Protein AF-A0A9P8P8A3-F1 (afdb_monomer_lite)

Organism: NCBI:txid1378263

Radius of gyration: 28.78 Å; chains: 1; bounding box: 40×62×72 Å

Foldseek 3Di:
DVLVVQVVVCVVPVDWDWDWDADPVRDIDIDTDPVCVCLVPPPVNVVVVVVVVPPDDPPDPPPPDDDDDDDDDDDDDDDDDDDDDDDDDDPPVVVVVVVVVVVVVVVVD

Structure (mmCIF, N/CA/C/O backbone):
data_AF-A0A9P8P8A3-F1
#
_entry.id   AF-A0A9P8P8A3-F1
#
loop_
_atom_site.group_PDB
_atom_site.id
_atom_site.type_symbol
_atom_site.label_atom_id
_atom_site.label_alt_id
_atom_site.label_comp_id
_atom_site.label_asym_id
_atom_site.label_entity_id
_atom_site.label_seq_id
_atom_site.pdbx_PDB_ins_code
_atom_site.Cartn_x
_atom_site.Cartn_y
_atom_site.Cartn_z
_atom_site.occupancy
_atom_site.B_iso_or_equiv
_atom_site.auth_seq_id
_atom_site.auth_comp_id
_atom_site.auth_asym_id
_atom_site.auth_atom_id
_atom_site.pdbx_PDB_model_num
ATOM 1 N N . GLY A 1 1 ? -3.156 14.692 2.630 1.00 96.88 1 GLY A N 1
ATOM 2 C CA . GLY A 1 1 ? -2.337 13.864 1.721 1.00 96.88 1 GLY A CA 1
ATOM 3 C C . GLY A 1 1 ? -3.073 12.587 1.362 1.00 96.88 1 GLY A C 1
ATOM 4 O O . GLY A 1 1 ? -3.992 12.219 2.088 1.00 96.88 1 GLY A O 1
ATOM 5 N N . ILE A 1 2 ? -2.685 11.933 0.264 1.00 98.06 2 ILE A N 1
ATOM 6 C CA . ILE A 1 2 ? -3.368 10.738 -0.265 1.00 98.06 2 ILE A CA 1
ATOM 7 C C . ILE A 1 2 ? -3.393 9.574 0.737 1.00 98.06 2 ILE A C 1
ATOM 9 O O . ILE A 1 2 ? -4.451 9.000 0.970 1.00 98.06 2 ILE A O 1
ATOM 13 N N . MET A 1 3 ? -2.287 9.341 1.451 1.00 97.62 3 MET A N 1
ATOM 14 C CA . MET A 1 3 ? -2.208 8.327 2.511 1.00 97.62 3 MET A CA 1
ATOM 15 C C . MET A 1 3 ? -3.247 8.554 3.622 1.00 97.62 3 MET A C 1
ATOM 17 O O . MET A 1 3 ? -3.943 7.629 4.030 1.00 97.62 3 MET A O 1
ATOM 21 N N . LYS A 1 4 ? -3.423 9.808 4.070 1.00 98.19 4 LYS A N 1
ATOM 22 C CA . LYS A 1 4 ? -4.428 10.166 5.089 1.00 98.19 4 LYS A CA 1
ATOM 23 C C . LYS A 1 4 ? -5.852 9.908 4.592 1.00 98.19 4 LYS A C 1
ATOM 25 O O . LYS A 1 4 ? -6.666 9.410 5.357 1.00 98.19 4 LYS A O 1
ATOM 30 N N . LYS 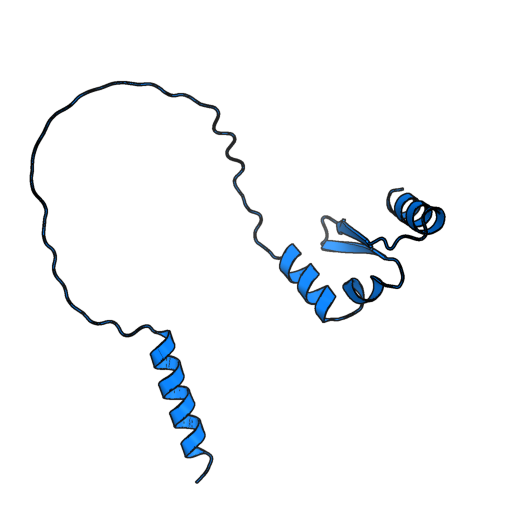A 1 5 ? -6.136 10.194 3.316 1.00 98.56 5 LYS A N 1
ATOM 31 C CA . LYS A 1 5 ? -7.450 9.915 2.717 1.00 98.56 5 LYS A CA 1
ATOM 32 C C . LYS A 1 5 ? -7.737 8.413 2.644 1.00 98.56 5 LYS A C 1
ATOM 34 O O . LYS A 1 5 ? -8.855 8.010 2.936 1.00 98.56 5 LYS A O 1
ATOM 39 N N . ALA A 1 6 ? -6.744 7.591 2.294 1.00 98.44 6 ALA A N 1
ATOM 40 C CA . ALA A 1 6 ? -6.898 6.135 2.265 1.00 98.44 6 ALA A CA 1
ATOM 41 C C . ALA A 1 6 ? -7.200 5.561 3.663 1.00 98.44 6 ALA A C 1
ATOM 43 O O . ALA A 1 6 ? -8.084 4.715 3.800 1.00 98.44 6 ALA A O 1
ATOM 44 N N . PHE A 1 7 ? -6.534 6.084 4.700 1.00 98.56 7 PHE A N 1
ATOM 45 C CA . PHE A 1 7 ? -6.831 5.756 6.097 1.00 98.56 7 PHE A CA 1
ATOM 46 C C . PHE A 1 7 ? -8.238 6.196 6.523 1.00 98.56 7 PHE A C 1
ATOM 48 O O . PHE A 1 7 ? -8.995 5.401 7.072 1.00 98.56 7 PHE A O 1
ATOM 55 N N . GLU A 1 8 ? -8.618 7.444 6.250 1.00 98.62 8 GLU A N 1
ATOM 56 C CA . GLU A 1 8 ? -9.957 7.947 6.581 1.00 98.62 8 GLU A CA 1
ATOM 57 C C . GLU A 1 8 ? -11.054 7.134 5.882 1.00 98.62 8 GLU A C 1
ATOM 59 O O . GLU A 1 8 ? -12.050 6.785 6.512 1.00 98.62 8 GLU A O 1
ATOM 64 N N . LEU A 1 9 ? -10.854 6.770 4.611 1.00 98.50 9 LEU A N 1
ATOM 65 C CA . LEU A 1 9 ? -11.787 5.946 3.845 1.00 98.50 9 LEU A CA 1
ATOM 66 C C . LEU A 1 9 ? -11.939 4.542 4.441 1.00 98.50 9 LEU A C 1
ATOM 68 O O . LEU A 1 9 ? -13.068 4.061 4.576 1.00 98.50 9 LEU A O 1
ATOM 72 N N . SER A 1 10 ? -10.831 3.881 4.796 1.00 98.56 10 SER A N 1
ATOM 73 C CA . SER A 1 10 ? -10.886 2.530 5.364 1.00 98.56 10 SER A CA 1
ATOM 74 C C . SER A 1 10 ? -11.603 2.518 6.715 1.00 98.56 10 SER A C 1
ATOM 76 O O . SER A 1 10 ? -12.436 1.643 6.952 1.00 98.56 10 SER A O 1
ATOM 78 N N . VAL A 1 11 ? -11.362 3.527 7.559 1.00 98.44 11 VAL A N 1
ATOM 79 C CA . VAL A 1 11 ? -12.037 3.686 8.855 1.00 98.44 11 VAL A CA 1
ATOM 80 C C . VAL A 1 11 ? -13.520 4.003 8.674 1.00 98.44 11 VAL A C 1
ATOM 82 O O . VAL A 1 11 ? -14.359 3.351 9.293 1.00 98.44 11 VAL A O 1
ATOM 85 N N . LEU A 1 12 ? -13.861 4.967 7.814 1.00 98.56 12 LEU A N 1
ATOM 86 C CA . LEU A 1 12 ? -15.241 5.430 7.640 1.00 98.56 12 LEU A CA 1
ATOM 87 C C . LEU A 1 12 ? -16.156 4.344 7.060 1.00 98.56 12 LEU A C 1
ATOM 89 O O . LEU A 1 12 ? -17.338 4.284 7.388 1.00 98.56 12 LEU A O 1
ATOM 93 N N . THR A 1 13 ? -15.616 3.494 6.188 1.00 98.25 13 THR A N 1
ATOM 94 C CA . THR A 1 13 ? -16.404 2.494 5.451 1.00 98.25 13 THR A CA 1
ATOM 95 C C . THR A 1 13 ? -16.227 1.066 5.965 1.00 98.25 13 THR A C 1
ATOM 97 O O . THR A 1 13 ? -16.976 0.172 5.560 1.00 98.25 13 THR A O 1
ATOM 100 N N . GLY A 1 14 ? -15.220 0.819 6.810 1.00 98.06 14 GLY A N 1
ATOM 101 C CA . GLY A 1 14 ? -14.835 -0.522 7.257 1.00 98.06 14 GLY A CA 1
ATOM 102 C C . GLY A 1 14 ? -14.354 -1.439 6.125 1.00 98.06 14 GLY A C 1
ATOM 103 O O . GLY A 1 14 ? -14.332 -2.663 6.283 1.00 98.06 14 GLY A O 1
ATOM 104 N N . LYS A 1 15 ? -14.022 -0.884 4.952 1.00 98.44 15 LYS A N 1
ATOM 105 C CA . LYS A 1 15 ? -13.551 -1.650 3.792 1.00 98.44 15 LYS A CA 1
ATOM 106 C C . LYS A 1 15 ? -12.043 -1.871 3.860 1.00 98.44 15 LYS A C 1
ATOM 108 O O . LYS A 1 15 ? -11.310 -1.136 4.516 1.00 98.44 15 LYS A O 1
ATOM 113 N N . GLN A 1 16 ? -11.587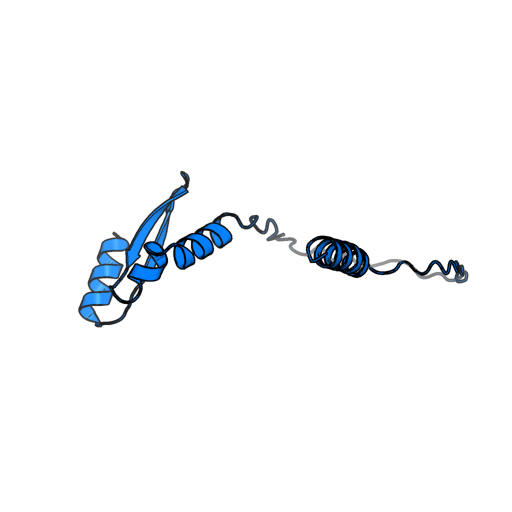 -2.910 3.166 1.00 98.25 16 GLN A N 1
ATOM 114 C CA . GLN A 1 16 ? -10.161 -3.157 2.985 1.00 98.25 16 GLN A CA 1
ATOM 115 C C . GLN A 1 16 ? -9.630 -2.261 1.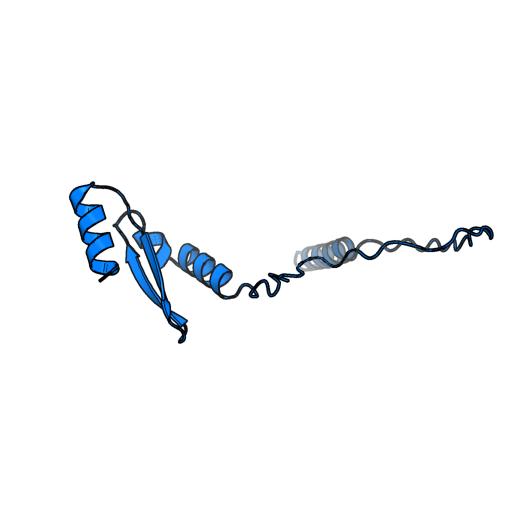872 1.00 98.25 16 GLN A C 1
ATOM 117 O O . GLN A 1 16 ? -10.272 -2.123 0.833 1.00 98.25 16 GLN A O 1
ATOM 122 N N . VAL A 1 17 ? -8.474 -1.653 2.105 1.00 98.44 17 VAL A N 1
ATOM 123 C CA . VAL A 1 17 ? -7.859 -0.687 1.195 1.00 98.44 17 VAL A CA 1
ATOM 124 C C . VAL A 1 17 ? -6.365 -0.977 1.139 1.00 98.44 17 VAL A C 1
ATOM 126 O O . VAL A 1 17 ? -5.730 -1.188 2.173 1.00 98.44 17 VAL A O 1
ATOM 129 N N . LEU A 1 18 ? -5.822 -0.983 -0.075 1.00 9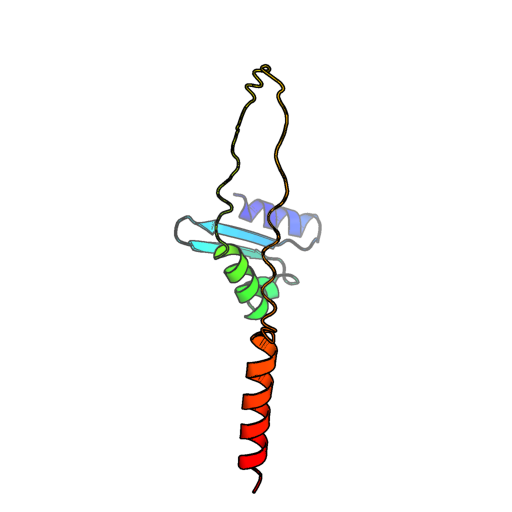8.44 18 LEU A N 1
ATOM 130 C CA . LEU A 1 18 ? -4.394 -1.024 -0.357 1.00 98.44 18 LEU A CA 1
ATOM 131 C C . LEU A 1 18 ? -4.070 0.162 -1.267 1.00 98.44 18 LEU A C 1
ATOM 133 O O . LEU A 1 18 ? -4.751 0.381 -2.266 1.00 98.44 18 LEU A O 1
ATOM 137 N N . LEU A 1 19 ? -3.051 0.928 -0.904 1.00 98.56 19 LEU A N 1
ATOM 138 C CA . LEU A 1 19 ? -2.497 2.019 -1.692 1.00 98.56 19 LEU A CA 1
ATOM 139 C C . LEU A 1 19 ? -0.987 1.818 -1.754 1.00 98.56 19 LEU A C 1
ATOM 141 O O . LEU A 1 19 ? -0.338 1.752 -0.713 1.00 98.56 19 LEU A O 1
ATOM 145 N N . LEU A 1 20 ? -0.448 1.745 -2.966 1.00 98.12 20 LEU A N 1
ATOM 146 C CA . LEU A 1 20 ? 0.974 1.588 -3.241 1.00 98.12 20 LEU A CA 1
ATOM 147 C C . LEU A 1 20 ? 1.412 2.725 -4.163 1.00 98.12 20 LEU A C 1
ATOM 149 O O . LEU A 1 20 ? 0.752 2.997 -5.162 1.00 98.12 20 LEU A O 1
ATOM 153 N N . ILE A 1 21 ? 2.490 3.413 -3.797 1.00 97.25 21 ILE A N 1
ATOM 154 C CA . ILE A 1 21 ? 3.066 4.524 -4.559 1.00 97.25 21 ILE A CA 1
ATOM 155 C C . ILE A 1 21 ? 4.566 4.274 -4.669 1.00 97.25 21 ILE A C 1
ATOM 157 O O . ILE A 1 21 ? 5.217 4.063 -3.647 1.00 97.25 21 ILE A O 1
ATOM 161 N N . VAL A 1 22 ? 5.114 4.322 -5.880 1.00 95.94 22 VAL A N 1
ATOM 162 C CA . VAL A 1 22 ? 6.555 4.180 -6.128 1.00 95.94 22 VAL A CA 1
ATOM 163 C C . VAL A 1 22 ? 7.133 5.551 -6.459 1.00 95.94 22 VAL A C 1
ATOM 165 O O . VAL A 1 22 ? 6.548 6.289 -7.249 1.00 95.94 22 VAL A O 1
ATOM 168 N N . SER A 1 23 ? 8.231 5.937 -5.810 1.00 95.38 23 SER A N 1
ATOM 169 C CA . SER A 1 23 ? 8.951 7.166 -6.157 1.00 95.38 23 SER A CA 1
ATOM 170 C C . SER A 1 23 ? 9.808 6.981 -7.406 1.00 95.38 23 SER A C 1
ATOM 172 O O . SER A 1 23 ? 10.158 5.864 -7.770 1.00 95.38 23 SER A O 1
ATOM 174 N N . GLU A 1 24 ? 10.267 8.093 -7.977 1.00 94.56 24 GLU A N 1
ATOM 175 C CA . GLU A 1 24 ? 11.286 8.111 -9.041 1.00 94.56 24 GLU A CA 1
ATOM 176 C C . GLU A 1 24 ? 12.564 7.345 -8.651 1.00 94.56 24 GLU A C 1
ATOM 178 O O . GLU A 1 24 ? 13.249 6.777 -9.491 1.00 94.56 24 GLU A O 1
ATOM 183 N N . THR A 1 25 ? 12.882 7.290 -7.354 1.00 94.75 25 THR A N 1
ATOM 184 C CA . THR A 1 25 ? 14.028 6.543 -6.813 1.00 94.75 25 THR A CA 1
ATOM 185 C C . THR A 1 25 ? 13.739 5.060 -6.546 1.00 94.75 25 THR A C 1
ATOM 187 O O . THR A 1 25 ? 14.600 4.364 -6.010 1.00 94.75 25 THR A O 1
ATOM 190 N N . GLY A 1 26 ? 12.533 4.576 -6.853 1.00 89.62 26 GLY A N 1
ATOM 191 C CA . GLY A 1 26 ? 12.113 3.192 -6.621 1.00 89.62 26 GLY A CA 1
ATOM 192 C C . GLY A 1 26 ? 11.690 2.876 -5.181 1.00 89.62 26 GLY A C 1
ATOM 193 O O . GLY A 1 26 ? 11.510 1.708 -4.836 1.00 89.62 26 GLY A O 1
ATOM 194 N N . LEU A 1 27 ? 11.519 3.879 -4.310 1.00 93.12 27 LEU A N 1
ATOM 195 C CA . LEU A 1 27 ? 10.998 3.655 -2.959 1.00 93.12 27 LEU A CA 1
ATOM 196 C C . LEU A 1 27 ? 9.494 3.404 -3.016 1.00 93.12 27 LEU A C 1
ATOM 198 O O . LEU A 1 27 ? 8.731 4.223 -3.525 1.00 93.12 27 LEU A O 1
ATOM 202 N N . VAL A 1 28 ? 9.068 2.293 -2.424 1.00 94.62 28 VAL A N 1
ATOM 203 C CA . VAL A 1 28 ? 7.659 1.914 -2.344 1.00 94.62 28 VAL A CA 1
ATOM 204 C C . VAL A 1 28 ? 7.063 2.415 -1.031 1.00 94.62 28 VAL A C 1
ATOM 206 O O . VAL A 1 28 ? 7.389 1.925 0.051 1.00 94.62 28 VAL A O 1
ATOM 209 N N . TYR A 1 29 ? 6.149 3.374 -1.122 1.00 96.69 29 TYR A N 1
ATOM 210 C CA . TYR A 1 29 ? 5.320 3.831 -0.014 1.00 96.69 29 TYR A CA 1
ATOM 211 C C . TYR A 1 29 ? 3.988 3.098 -0.039 1.00 96.69 29 TYR A C 1
ATOM 213 O O . TYR A 1 29 ? 3.292 3.087 -1.053 1.00 96.69 29 TYR A O 1
ATOM 221 N N . THR A 1 30 ? 3.606 2.524 1.098 1.00 97.50 30 THR A N 1
ATOM 222 C CA . THR A 1 30 ? 2.384 1.730 1.197 1.00 97.50 30 THR A CA 1
ATOM 223 C C . THR A 1 30 ? 1.483 2.186 2.335 1.00 97.50 30 THR A C 1
ATOM 225 O O . THR A 1 30 ? 1.943 2.594 3.404 1.00 97.50 30 THR A O 1
ATOM 228 N N . PHE A 1 31 ? 0.184 2.078 2.095 1.00 98.31 31 PHE A N 1
ATOM 229 C CA . PHE A 1 31 ? -0.845 2.013 3.116 1.00 98.31 31 PHE A CA 1
ATOM 230 C C . PHE A 1 31 ? -1.677 0.755 2.859 1.00 98.31 31 PHE A C 1
ATOM 232 O O . PHE A 1 31 ? -2.210 0.574 1.765 1.00 98.31 31 PHE A O 1
ATOM 239 N N . SER A 1 32 ? -1.827 -0.100 3.867 1.00 98.12 32 SER A N 1
ATOM 240 C CA . SER A 1 32 ? -2.596 -1.340 3.758 1.00 98.12 32 SER A CA 1
ATOM 241 C C . SER A 1 32 ? -3.437 -1.576 5.003 1.00 98.12 32 SER A C 1
ATOM 243 O O . SER A 1 32 ? -2.957 -1.426 6.126 1.00 98.12 32 SER A O 1
ATOM 245 N N . THR A 1 33 ? -4.679 -2.007 4.822 1.00 98.56 33 THR A N 1
ATOM 246 C CA . THR A 1 33 ? -5.478 -2.580 5.911 1.00 98.56 33 THR A CA 1
ATOM 247 C C . THR A 1 33 ? -5.019 -4.010 6.249 1.00 98.56 33 THR A C 1
ATOM 249 O O . THR A 1 33 ? -4.418 -4.666 5.395 1.00 98.56 33 THR A O 1
ATOM 252 N N . PRO A 1 34 ? -5.339 -4.555 7.444 1.00 98.12 34 PRO A N 1
ATOM 253 C CA . PRO A 1 34 ? -4.772 -5.826 7.917 1.00 98.12 34 PRO A CA 1
ATOM 254 C C . PRO A 1 34 ? -4.950 -7.025 6.977 1.00 98.12 34 PRO A C 1
ATOM 256 O O . PRO A 1 34 ? -4.066 -7.870 6.891 1.00 98.12 34 PRO A O 1
ATOM 259 N N . LYS A 1 35 ? -6.063 -7.119 6.227 1.00 97.69 35 LYS A N 1
ATOM 260 C CA . LYS A 1 35 ? -6.247 -8.242 5.287 1.00 97.69 35 LYS A CA 1
ATOM 261 C C . LYS A 1 35 ? -5.341 -8.162 4.055 1.00 97.69 35 LYS A C 1
ATOM 263 O O . LYS A 1 35 ? -5.131 -9.183 3.413 1.00 97.69 35 LYS A O 1
ATOM 268 N N . PHE A 1 36 ? -4.838 -6.977 3.717 1.00 98.19 36 PHE A N 1
ATOM 269 C CA . PHE A 1 36 ? -3.957 -6.754 2.568 1.00 98.19 36 PHE A CA 1
ATOM 270 C C . PHE A 1 36 ? -2.493 -6.539 2.958 1.00 98.19 36 PHE A C 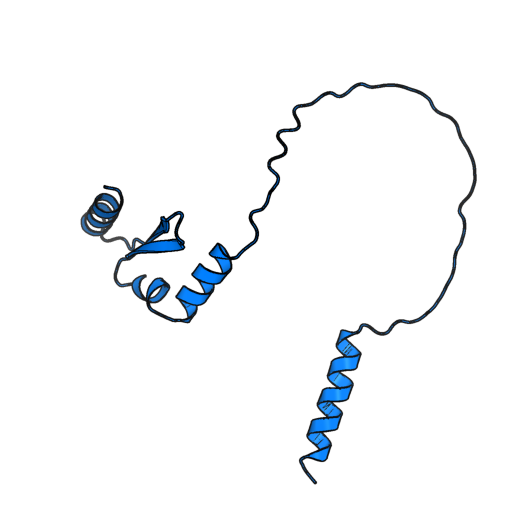1
ATOM 272 O O . PHE A 1 36 ? -1.634 -6.556 2.085 1.00 98.19 36 PHE A O 1
ATOM 279 N N . GLU A 1 37 ? -2.177 -6.411 4.247 1.00 97.62 37 GLU A N 1
ATOM 280 C CA . GLU A 1 37 ? -0.798 -6.343 4.741 1.00 97.62 37 GLU A CA 1
ATOM 281 C C . GLU A 1 37 ? 0.104 -7.492 4.229 1.00 97.62 37 GLU A C 1
ATOM 283 O O . GLU A 1 37 ? 1.249 -7.214 3.856 1.00 97.62 37 GLU A O 1
ATOM 288 N N . PRO A 1 38 ? -0.371 -8.753 4.086 1.00 98.19 38 PRO A N 1
ATOM 289 C CA . PRO A 1 38 ? 0.431 -9.830 3.498 1.00 98.19 38 PRO A CA 1
ATOM 290 C C . PRO A 1 38 ? 0.964 -9.536 2.091 1.00 98.19 38 PRO A C 1
ATOM 292 O O . PRO A 1 38 ? 2.058 -9.982 1.761 1.00 98.19 38 PRO A O 1
ATOM 295 N N . ILE A 1 39 ? 0.252 -8.739 1.288 1.00 97.81 39 ILE A N 1
ATOM 296 C CA . ILE A 1 39 ? 0.641 -8.410 -0.094 1.00 97.81 39 ILE A CA 1
ATOM 297 C C . ILE A 1 39 ? 1.962 -7.627 -0.128 1.00 97.81 39 ILE A C 1
ATOM 299 O O . ILE A 1 39 ? 2.752 -7.776 -1.053 1.00 97.81 39 ILE A O 1
ATOM 303 N N . VAL A 1 40 ? 2.237 -6.816 0.893 1.00 96.06 40 VAL A N 1
ATOM 304 C CA . VAL A 1 40 ? 3.445 -5.972 0.950 1.00 96.06 40 VAL A CA 1
ATOM 305 C C . VAL A 1 40 ? 4.495 -6.491 1.937 1.00 96.06 40 VAL A C 1
ATOM 307 O O . VAL A 1 40 ? 5.662 -6.091 1.891 1.00 96.06 40 VAL A O 1
ATOM 310 N N . THR A 1 41 ? 4.111 -7.398 2.836 1.00 96.56 41 THR A N 1
ATOM 311 C CA . THR A 1 41 ? 5.003 -7.958 3.864 1.00 96.56 41 THR A CA 1
ATOM 312 C C . THR A 1 41 ? 5.552 -9.335 3.506 1.00 96.56 41 THR A C 1
ATOM 314 O O . THR A 1 41 ? 6.709 -9.609 3.829 1.00 96.56 41 THR A O 1
ATOM 317 N N . GLN A 1 42 ? 4.776 -10.186 2.828 1.00 97.94 42 GLN A N 1
ATOM 318 C CA . GLN A 1 42 ? 5.201 -11.537 2.460 1.00 97.94 42 GLN A CA 1
ATOM 319 C C . GLN A 1 42 ? 5.964 -11.558 1.136 1.00 97.94 42 GLN A C 1
ATOM 321 O O . GLN A 1 42 ? 5.763 -10.719 0.257 1.00 97.94 42 GLN A O 1
ATOM 326 N N . GLN A 1 43 ? 6.839 -12.556 0.989 1.00 97.88 43 GLN A N 1
ATOM 327 C CA . GLN A 1 43 ? 7.709 -12.684 -0.178 1.00 97.88 43 GLN A CA 1
ATOM 328 C C . GLN A 1 43 ? 6.922 -12.838 -1.483 1.00 97.88 43 GLN A C 1
ATOM 330 O O . GLN A 1 43 ? 7.283 -12.225 -2.478 1.00 97.88 43 GLN A O 1
ATOM 335 N N . GLU A 1 44 ? 5.840 -13.619 -1.473 1.00 97.94 44 GLU A N 1
ATOM 336 C CA . GLU A 1 44 ? 4.998 -13.845 -2.651 1.00 97.94 44 GLU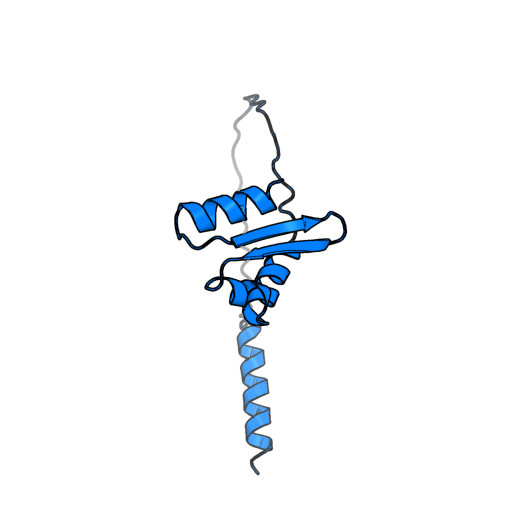 A CA 1
ATOM 337 C C . GLU A 1 44 ? 4.443 -12.527 -3.211 1.00 97.94 44 GLU A C 1
ATOM 339 O O . GLU A 1 44 ? 4.620 -12.227 -4.391 1.00 97.94 44 GLU A O 1
ATOM 344 N N . GLY A 1 45 ? 3.860 -11.690 -2.349 1.00 96.94 45 GLY A N 1
ATOM 345 C CA . GLY A 1 45 ? 3.321 -10.394 -2.755 1.00 96.94 45 GLY A CA 1
ATOM 346 C C . GLY A 1 45 ? 4.402 -9.397 -3.183 1.00 96.94 45 GLY A C 1
ATOM 347 O O . GLY A 1 45 ? 4.237 -8.697 -4.181 1.00 96.94 45 GLY A O 1
ATOM 348 N N . ARG A 1 46 ? 5.560 -9.386 -2.508 1.00 95.69 46 ARG A N 1
ATOM 349 C CA . ARG A 1 46 ? 6.709 -8.557 -2.916 1.00 95.69 46 ARG A CA 1
ATOM 350 C C . ARG A 1 46 ? 7.256 -8.951 -4.281 1.00 95.69 46 ARG A C 1
ATOM 352 O O . ARG A 1 46 ? 7.568 -8.068 -5.073 1.00 95.69 46 ARG A O 1
ATOM 359 N N . ASN A 1 47 ? 7.341 -10.249 -4.561 1.00 97.00 47 ASN A N 1
ATOM 360 C CA . ASN A 1 47 ? 7.781 -10.750 -5.860 1.00 97.00 47 ASN A CA 1
ATOM 361 C C . ASN A 1 47 ? 6.823 -10.310 -6.969 1.00 97.00 47 ASN A C 1
ATOM 363 O O . ASN A 1 47 ? 7.286 -9.889 -8.024 1.00 97.00 47 ASN A O 1
ATOM 367 N N . LEU A 1 48 ? 5.510 -10.366 -6.718 1.00 96.81 48 LEU A N 1
ATOM 368 C CA . LEU A 1 48 ? 4.504 -9.881 -7.662 1.00 96.81 48 LEU A CA 1
ATOM 369 C C . LEU A 1 48 ? 4.676 -8.383 -7.942 1.00 96.81 48 LEU A C 1
ATOM 371 O O . LEU A 1 48 ? 4.786 -7.991 -9.098 1.00 96.81 48 LEU A O 1
ATOM 375 N N . ILE A 1 49 ? 4.754 -7.561 -6.890 1.00 95.75 49 ILE A N 1
ATOM 376 C CA . ILE A 1 49 ? 4.957 -6.109 -7.025 1.00 95.75 49 ILE A CA 1
ATOM 377 C C . ILE A 1 49 ? 6.238 -5.825 -7.816 1.00 95.75 49 ILE A C 1
ATOM 379 O O . ILE A 1 49 ? 6.224 -5.026 -8.745 1.00 95.75 49 ILE A O 1
ATOM 383 N N . GLN A 1 50 ? 7.335 -6.503 -7.481 1.00 94.62 50 GLN A N 1
ATOM 384 C CA . GLN A 1 50 ? 8.614 -6.328 -8.159 1.00 94.62 50 GLN A CA 1
ATOM 385 C C . GLN A 1 50 ? 8.548 -6.737 -9.636 1.00 94.62 50 GLN A C 1
ATOM 387 O O . GLN A 1 50 ? 9.105 -6.043 -10.479 1.00 94.62 50 GLN A O 1
ATOM 392 N N . ALA A 1 51 ? 7.872 -7.841 -9.965 1.00 95.38 51 ALA A N 1
ATOM 393 C CA . ALA A 1 51 ? 7.708 -8.274 -11.349 1.00 95.38 51 ALA A CA 1
ATOM 394 C C . ALA A 1 51 ? 6.945 -7.233 -12.178 1.00 95.38 51 ALA A C 1
ATOM 396 O O . ALA A 1 51 ? 7.352 -6.946 -13.299 1.00 95.38 51 ALA A O 1
ATOM 397 N N . CYS A 1 52 ? 5.895 -6.630 -11.611 1.00 94.06 52 CYS A N 1
ATOM 398 C CA . CYS A 1 52 ? 5.149 -5.561 -12.273 1.00 94.06 52 CYS A CA 1
ATOM 399 C C . CYS A 1 52 ? 5.993 -4.298 -12.490 1.00 94.06 52 CYS A C 1
ATOM 401 O O . CYS A 1 52 ? 5.885 -3.685 -13.540 1.00 94.06 52 CYS A O 1
ATOM 403 N N . LEU A 1 53 ? 6.832 -3.912 -11.523 1.00 93.19 53 LEU A N 1
ATOM 404 C CA . LEU A 1 53 ? 7.668 -2.705 -11.626 1.00 93.19 53 LEU A CA 1
ATOM 405 C C . LEU A 1 53 ? 8.891 -2.871 -12.535 1.00 93.19 53 LEU A C 1
ATOM 407 O O . LEU A 1 53 ? 9.460 -1.880 -12.972 1.00 93.19 53 LEU A O 1
ATOM 411 N N . ASN A 1 54 ? 9.315 -4.110 -12.777 1.00 91.12 54 ASN A N 1
ATOM 412 C CA . ASN A 1 54 ? 10.432 -4.428 -13.663 1.00 91.12 54 ASN A CA 1
ATOM 413 C C . ASN A 1 54 ? 9.976 -4.789 -15.083 1.00 91.12 54 ASN A C 1
ATOM 415 O O . ASN A 1 54 ? 10.819 -5.139 -15.912 1.00 91.12 54 ASN A O 1
ATOM 419 N N . ALA A 1 55 ? 8.666 -4.803 -15.343 1.00 91.75 55 ALA A N 1
ATOM 420 C CA . ALA A 1 55 ? 8.164 -4.969 -16.696 1.00 91.75 55 ALA A CA 1
ATOM 421 C C . ALA A 1 55 ? 8.683 -3.802 -17.556 1.00 91.75 55 ALA A C 1
ATOM 423 O O . ALA A 1 55 ? 8.787 -2.688 -17.041 1.00 91.75 55 ALA A O 1
ATOM 424 N N . PRO A 1 56 ? 9.064 -4.047 -18.822 1.00 88.19 56 PRO A N 1
ATOM 425 C CA . PRO A 1 56 ? 9.402 -2.957 -19.724 1.00 88.19 56 PRO A CA 1
ATOM 426 C C . PRO A 1 56 ? 8.200 -2.018 -19.831 1.00 88.19 56 PRO A C 1
ATOM 428 O O . PRO A 1 56 ? 7.061 -2.489 -19.885 1.00 88.19 56 PRO A O 1
ATOM 431 N N . ASP A 1 57 ? 8.460 -0.715 -19.856 1.00 82.44 57 ASP A N 1
ATOM 432 C CA . ASP A 1 57 ? 7.430 0.247 -20.217 1.00 82.44 57 ASP A CA 1
ATOM 433 C C . ASP A 1 57 ? 6.989 -0.089 -21.652 1.00 82.44 57 ASP A C 1
ATOM 435 O O . ASP A 1 57 ? 7.825 -0.309 -22.533 1.00 82.44 57 ASP A O 1
ATOM 439 N N . GLU A 1 58 ? 5.683 -0.234 -21.883 1.00 73.81 58 GLU A N 1
ATOM 440 C CA . GLU A 1 58 ? 5.154 -0.333 -23.243 1.00 73.81 58 GLU A CA 1
ATOM 441 C C . GLU A 1 58 ? 5.295 1.055 -23.877 1.00 73.81 58 GLU A C 1
ATOM 443 O O . GLU A 1 58 ? 4.389 1.884 -23.832 1.00 73.81 58 GLU A O 1
ATOM 448 N N . ASP A 1 59 ? 6.484 1.336 -24.405 1.00 63.34 59 ASP A N 1
ATOM 449 C CA . ASP A 1 59 ? 6.730 2.480 -25.268 1.00 63.34 59 ASP A CA 1
ATOM 450 C C . ASP A 1 59 ? 5.859 2.310 -26.525 1.00 63.34 59 ASP A C 1
ATOM 452 O O . ASP A 1 59 ? 6.183 1.501 -27.397 1.00 63.34 59 ASP A O 1
ATOM 456 N N . GLY A 1 60 ? 4.739 3.035 -26.618 1.00 55.62 60 GLY A N 1
ATOM 457 C CA . GLY A 1 60 ? 3.955 3.075 -27.854 1.00 55.62 60 GLY A CA 1
ATOM 458 C C . GLY A 1 60 ? 2.495 3.505 -27.740 1.00 55.62 60 GLY A C 1
ATOM 459 O O . GLY A 1 60 ? 1.635 2.826 -28.290 1.00 55.62 60 GLY A O 1
ATOM 460 N N . GLU A 1 61 ? 2.191 4.640 -27.105 1.00 52.03 61 GLU A N 1
ATOM 461 C CA . GLU A 1 61 ? 1.101 5.468 -27.645 1.00 52.03 61 GLU A CA 1
ATOM 462 C C . GLU A 1 61 ? 1.718 6.313 -28.771 1.00 52.03 61 GLU A C 1
ATOM 464 O O . GLU A 1 61 ? 2.192 7.429 -28.563 1.00 52.03 61 GLU A O 1
ATOM 469 N N . GLU A 1 62 ? 1.823 5.704 -29.956 1.00 52.59 62 GLU A N 1
ATOM 470 C CA . GLU A 1 62 ? 1.928 6.439 -31.214 1.00 52.59 62 GLU A CA 1
ATOM 471 C C . GLU A 1 62 ? 0.592 7.174 -31.396 1.00 52.59 62 GLU A C 1
ATOM 473 O O . GLU A 1 62 ? -0.399 6.591 -31.836 1.00 52.59 62 GLU A O 1
ATOM 478 N N . ASP A 1 63 ? 0.553 8.453 -31.017 1.00 48.44 63 ASP A N 1
ATOM 479 C CA . ASP A 1 63 ? -0.398 9.425 -31.562 1.00 48.44 63 ASP A CA 1
ATOM 480 C C . ASP A 1 63 ? -0.083 9.618 -33.063 1.00 48.44 63 ASP A C 1
ATOM 482 O O . ASP A 1 63 ? 0.396 10.670 -33.488 1.00 48.44 63 ASP A O 1
ATOM 486 N N . ASP A 1 64 ? -0.305 8.586 -33.879 1.00 48.00 64 ASP A N 1
ATOM 487 C CA . ASP A 1 64 ? -0.353 8.721 -35.334 1.00 48.00 64 ASP A CA 1
ATOM 488 C C . ASP A 1 64 ? -1.761 9.207 -35.707 1.00 48.00 64 ASP A C 1
ATOM 490 O O . ASP A 1 64 ? -2.661 8.445 -36.074 1.00 48.00 64 ASP A O 1
ATOM 494 N N . GLU A 1 65 ? -1.964 10.518 -35.563 1.00 49.81 65 GLU A N 1
ATOM 495 C CA . GLU A 1 65 ? -3.062 11.223 -36.216 1.00 49.81 65 GLU A CA 1
ATOM 496 C C . GLU A 1 65 ? -2.885 11.133 -37.747 1.00 49.81 65 GLU A C 1
ATOM 498 O O . GLU A 1 65 ? -1.932 11.641 -38.330 1.00 49.81 65 GLU A O 1
ATOM 503 N N . GLU A 1 66 ? -3.832 10.424 -38.360 1.00 48.81 66 GLU A N 1
ATOM 504 C CA . GLU A 1 66 ? -4.245 10.354 -39.766 1.00 48.81 66 GLU A CA 1
ATOM 505 C C . GLU A 1 66 ? -3.642 11.370 -40.767 1.00 48.81 66 GLU A C 1
ATOM 507 O O . GLU A 1 66 ? -4.007 12.542 -40.765 1.00 48.81 66 GLU A O 1
ATOM 512 N N . GLU A 1 67 ? -2.932 10.871 -41.789 1.00 44.16 67 GLU A N 1
ATOM 513 C CA . GLU A 1 67 ? -3.080 11.368 -43.169 1.00 44.16 67 GLU A CA 1
ATOM 514 C C . GLU A 1 67 ? -3.218 10.167 -44.127 1.00 44.16 67 GLU A C 1
ATOM 516 O O . GLU A 1 67 ? -2.249 9.514 -44.517 1.00 44.16 67 GLU A O 1
ATOM 521 N N . GLN A 1 68 ? -4.469 9.831 -44.464 1.00 44.69 68 GLN A N 1
ATOM 522 C CA . GLN A 1 68 ? -4.805 8.961 -45.591 1.00 44.69 68 GLN A CA 1
ATOM 523 C C . GLN A 1 68 ? -4.760 9.799 -46.871 1.00 44.69 68 GLN A C 1
ATOM 525 O O . GLN A 1 68 ? -5.693 10.555 -47.128 1.00 44.69 68 GLN A O 1
ATOM 530 N N . ASP A 1 69 ? -3.726 9.621 -47.690 1.00 43.44 69 ASP A N 1
ATOM 531 C CA . ASP A 1 69 ? -3.761 10.030 -49.094 1.00 43.44 69 ASP A CA 1
ATOM 532 C C . ASP A 1 69 ? -3.894 8.785 -49.982 1.00 43.44 69 ASP A C 1
ATOM 534 O O . ASP A 1 69 ? -3.039 7.896 -50.011 1.00 43.44 69 ASP A O 1
ATOM 538 N N . GLU A 1 70 ? -5.029 8.714 -50.679 1.00 44.66 70 GLU A N 1
ATOM 539 C CA . GLU A 1 70 ? -5.353 7.705 -51.683 1.00 44.66 70 GLU A CA 1
ATOM 540 C C . GLU A 1 70 ? -4.578 7.920 -53.004 1.00 44.66 70 GLU A C 1
ATOM 542 O O . GLU A 1 70 ? -4.233 9.041 -53.369 1.00 44.66 70 GLU A O 1
ATOM 547 N N . ASP A 1 71 ? -4.474 6.821 -53.768 1.00 38.44 71 ASP A N 1
ATOM 548 C CA . ASP A 1 71 ? -4.371 6.735 -55.240 1.00 38.44 71 ASP A CA 1
ATOM 549 C C . ASP A 1 71 ? -2.974 6.584 -55.889 1.00 38.44 71 ASP A C 1
ATOM 551 O O . ASP A 1 71 ? -2.228 7.546 -56.038 1.00 38.44 71 ASP A O 1
ATOM 555 N N . HIS A 1 72 ? -2.657 5.370 -56.385 1.00 47.19 72 HIS A N 1
ATOM 556 C CA . HIS A 1 72 ? -2.592 5.083 -57.838 1.00 47.19 72 HIS A CA 1
ATOM 557 C C . HIS A 1 72 ? -2.246 3.607 -58.170 1.00 47.19 72 HIS A C 1
ATOM 559 O O . HIS A 1 72 ? -1.230 3.079 -57.726 1.00 47.19 72 HIS A O 1
ATOM 565 N N . GLY A 1 73 ? -3.014 3.004 -59.091 1.00 36.12 73 GLY A N 1
ATOM 566 C CA . GLY A 1 73 ? -2.453 2.219 -60.210 1.00 36.12 73 GLY A CA 1
ATOM 567 C C . GLY A 1 73 ? -2.311 0.689 -60.098 1.00 36.12 73 GLY A C 1
ATOM 568 O O . GLY A 1 73 ? -1.295 0.171 -59.652 1.00 36.12 73 GLY A O 1
ATOM 569 N N . ASP A 1 74 ? -3.285 -0.028 -60.670 1.00 39.59 74 ASP A N 1
ATOM 570 C CA . ASP A 1 74 ? -3.233 -1.435 -61.116 1.00 39.59 74 ASP A CA 1
ATOM 571 C C . ASP A 1 74 ? -2.062 -1.726 -62.087 1.00 39.59 74 ASP A C 1
ATOM 573 O O . ASP A 1 74 ? -1.796 -0.902 -62.960 1.00 39.59 74 ASP A O 1
ATOM 577 N N . THR A 1 75 ? -1.409 -2.901 -61.986 1.00 38.59 75 THR A N 1
ATOM 578 C CA . THR A 1 75 ? -1.095 -3.825 -63.114 1.00 38.59 75 THR A CA 1
ATOM 579 C C . THR A 1 75 ? -0.362 -5.103 -62.643 1.00 38.59 75 THR A C 1
ATOM 581 O O . THR A 1 75 ? 0.815 -5.090 -62.301 1.00 38.59 75 THR A O 1
ATOM 584 N N . GLN A 1 76 ? -1.094 -6.218 -62.695 1.00 46.31 76 GLN A N 1
ATOM 585 C CA . GLN A 1 76 ? -0.775 -7.572 -63.202 1.00 46.31 76 GLN A CA 1
ATOM 586 C C . GLN A 1 76 ? 0.639 -8.227 -63.144 1.00 46.31 76 GLN A C 1
ATOM 588 O O . GLN A 1 76 ? 1.630 -7.713 -63.650 1.00 46.31 76 GLN A O 1
ATOM 593 N N . ASN A 1 77 ? 0.562 -9.537 -62.831 1.00 38.44 77 ASN A N 1
ATOM 594 C CA . ASN A 1 77 ? 1.308 -10.705 -63.356 1.00 38.44 77 ASN A CA 1
ATOM 595 C C . ASN A 1 77 ? 2.658 -11.124 -62.734 1.00 38.44 77 ASN A C 1
ATOM 597 O O . ASN A 1 77 ? 3.669 -10.454 -62.900 1.00 38.44 77 ASN A O 1
ATOM 601 N N . GLY A 1 78 ? 2.703 -12.376 -62.232 1.00 36.47 78 GLY A N 1
ATOM 602 C CA . GLY A 1 78 ? 3.896 -13.232 -62.367 1.00 36.47 78 GLY A CA 1
ATOM 603 C C . GLY A 1 78 ? 4.249 -14.209 -61.231 1.00 36.47 78 GLY A C 1
ATOM 604 O O . GLY A 1 78 ? 5.250 -13.989 -60.574 1.00 36.47 78 GLY A O 1
ATOM 605 N N . ASN A 1 79 ? 3.499 -15.316 -61.110 1.00 53.16 79 ASN A N 1
ATOM 606 C CA . ASN A 1 79 ? 3.836 -16.650 -60.553 1.00 53.16 79 ASN A CA 1
ATOM 607 C C . ASN A 1 79 ? 4.451 -16.867 -59.136 1.00 53.16 79 ASN A C 1
ATOM 609 O O . ASN A 1 79 ? 5.270 -16.091 -58.661 1.00 53.16 79 ASN A O 1
ATOM 613 N N . PRO A 1 80 ? 4.116 -18.012 -58.486 1.00 53.53 80 PRO A N 1
ATOM 614 C CA . PRO A 1 80 ? 4.618 -18.397 -57.167 1.00 53.53 80 PRO A CA 1
ATOM 615 C C . PRO A 1 80 ? 5.917 -19.215 -57.276 1.00 53.53 80 PRO A C 1
ATOM 617 O O . PRO A 1 80 ? 5.970 -20.190 -58.029 1.00 53.53 80 PRO A O 1
ATOM 620 N N . ASP A 1 81 ? 6.947 -18.864 -56.503 1.00 40.12 81 ASP A N 1
ATOM 621 C CA . ASP A 1 81 ? 8.134 -19.712 -56.350 1.00 40.12 81 ASP A CA 1
ATOM 622 C C . ASP A 1 81 ? 7.948 -20.687 -55.177 1.00 40.12 81 ASP A C 1
ATOM 624 O O . ASP A 1 81 ? 7.694 -20.311 -54.030 1.00 40.12 81 ASP A O 1
ATOM 628 N N . LEU A 1 82 ? 8.009 -21.970 -55.526 1.00 47.22 82 LEU A N 1
ATOM 629 C CA . LEU A 1 82 ? 7.897 -23.133 -54.661 1.00 47.22 82 LEU A CA 1
ATOM 630 C C . LEU A 1 82 ? 9.289 -23.512 -54.139 1.00 47.22 82 LEU A C 1
ATOM 632 O O . LEU A 1 82 ? 10.009 -24.275 -54.778 1.00 47.22 82 LEU A O 1
ATOM 636 N N . GLY A 1 83 ? 9.629 -23.052 -52.937 1.00 40.84 83 GLY A N 1
ATOM 637 C CA . GLY A 1 83 ? 10.815 -23.487 -52.197 1.00 40.84 83 GLY A CA 1
ATOM 638 C C . GLY A 1 83 ? 10.492 -24.546 -51.143 1.00 40.84 83 GLY A C 1
ATOM 639 O O . GLY A 1 83 ? 10.395 -24.242 -49.958 1.00 40.84 83 GLY A O 1
ATOM 640 N N . SER A 1 84 ? 10.330 -25.802 -51.561 1.00 45.59 84 SER A N 1
ATOM 641 C CA . SER A 1 84 ? 10.302 -26.960 -50.659 1.00 45.59 84 SER A CA 1
ATOM 642 C C . SER A 1 84 ? 11.684 -27.173 -50.037 1.00 45.59 84 SER A C 1
ATOM 644 O O . SER A 1 84 ? 12.613 -27.553 -50.747 1.00 45.59 84 SER A O 1
ATOM 646 N N . ASN A 1 85 ? 11.810 -27.047 -48.713 1.00 42.00 85 ASN A N 1
ATOM 647 C CA . ASN A 1 85 ? 12.869 -27.744 -47.987 1.00 42.00 85 ASN A CA 1
ATOM 648 C C . ASN A 1 85 ? 12.317 -28.376 -46.706 1.00 42.00 85 ASN A C 1
ATOM 650 O O . ASN A 1 85 ? 12.035 -27.715 -45.710 1.00 42.00 85 ASN A O 1
ATOM 654 N N . SER A 1 86 ? 12.121 -29.690 -46.782 1.00 50.22 86 SER A N 1
ATOM 655 C CA . SER A 1 86 ? 11.741 -30.543 -45.665 1.00 50.22 86 SER A CA 1
ATOM 656 C C . SER A 1 86 ? 12.981 -30.826 -44.822 1.00 50.22 86 SER A C 1
ATOM 658 O O . SER A 1 86 ? 13.774 -31.700 -45.164 1.00 50.22 86 SER A O 1
ATOM 660 N N . GLN A 1 87 ? 13.135 -30.111 -43.711 1.00 51.16 87 GLN A N 1
ATOM 661 C CA . GLN A 1 87 ? 14.023 -30.516 -42.628 1.00 51.16 87 GLN A CA 1
ATOM 662 C C . GLN A 1 87 ? 13.194 -30.525 -41.346 1.00 51.16 87 GLN A C 1
ATOM 664 O O . GLN A 1 87 ? 12.746 -29.495 -40.854 1.00 51.16 87 GLN A O 1
ATOM 669 N N . THR A 1 88 ? 12.893 -31.729 -40.866 1.00 50.84 88 THR A N 1
ATOM 670 C CA . THR A 1 88 ? 12.193 -31.969 -39.605 1.00 50.84 88 THR A CA 1
ATOM 671 C C . THR A 1 88 ? 13.083 -31.526 -38.448 1.00 50.84 88 THR A C 1
ATOM 673 O O . THR A 1 88 ? 13.872 -32.318 -37.931 1.00 50.84 88 THR A O 1
ATOM 676 N N . ASP A 1 89 ? 12.967 -30.264 -38.052 1.00 49.12 89 ASP A N 1
ATOM 677 C CA . ASP A 1 89 ? 13.483 -29.774 -36.779 1.00 49.12 89 ASP A CA 1
ATOM 678 C C . ASP A 1 89 ? 12.545 -30.241 -35.660 1.00 49.12 89 ASP A C 1
ATOM 680 O O . ASP A 1 89 ? 11.399 -29.801 -35.542 1.00 49.12 89 ASP A O 1
ATOM 684 N N . LEU A 1 90 ? 13.016 -31.185 -34.839 1.00 56.31 90 LEU A N 1
ATOM 685 C CA . LEU A 1 90 ? 12.349 -31.494 -33.579 1.00 56.31 90 LEU A CA 1
ATOM 686 C C . LEU A 1 90 ? 12.429 -30.259 -32.663 1.00 56.31 90 LEU A C 1
ATOM 688 O O . LEU A 1 90 ? 13.521 -29.712 -32.487 1.00 56.31 90 LEU A O 1
ATOM 692 N N . PRO A 1 91 ? 11.324 -29.840 -32.019 1.00 52.06 91 PRO A N 1
ATOM 693 C CA . PRO A 1 91 ? 11.318 -28.656 -31.169 1.00 52.06 91 PRO A CA 1
ATOM 694 C C . PRO A 1 91 ? 12.326 -28.790 -30.019 1.00 52.06 91 PRO A C 1
ATOM 696 O O . PRO A 1 91 ? 12.336 -29.788 -29.295 1.00 52.06 91 PRO A O 1
ATOM 699 N N . HIS A 1 92 ? 13.141 -27.747 -29.826 1.00 55.81 92 HIS A N 1
ATOM 700 C CA . HIS A 1 92 ? 14.241 -27.656 -28.853 1.00 55.81 92 HIS A CA 1
ATOM 701 C C . HIS A 1 92 ? 13.849 -28.079 -27.420 1.00 55.81 92 HIS A C 1
ATOM 703 O O . HIS A 1 92 ? 14.670 -28.629 -26.686 1.00 55.81 92 HIS A O 1
ATOM 709 N N . HIS A 1 93 ? 12.574 -27.921 -27.042 1.00 58.56 93 HIS A N 1
ATOM 710 C CA . HIS A 1 93 ? 12.055 -28.332 -25.733 1.00 58.56 93 HIS A CA 1
ATOM 711 C C . HIS A 1 93 ? 12.102 -29.856 -25.504 1.00 58.56 93 HIS A C 1
ATOM 713 O O . HIS A 1 93 ? 12.323 -30.307 -24.381 1.00 58.56 93 HIS A O 1
ATOM 719 N N . LEU A 1 94 ? 11.957 -30.668 -26.559 1.00 55.56 94 LEU A N 1
ATOM 720 C CA . LEU A 1 94 ? 11.919 -32.125 -26.417 1.00 55.56 94 LEU A CA 1
ATOM 721 C C . LEU A 1 94 ? 13.330 -32.721 -26.300 1.00 55.56 94 LEU A C 1
ATOM 723 O O . LEU A 1 94 ? 13.509 -33.781 -25.700 1.00 55.56 94 LEU A O 1
ATOM 727 N N . ARG A 1 95 ? 14.352 -32.003 -26.796 1.00 56.72 95 ARG A N 1
ATOM 728 C CA . ARG A 1 95 ? 15.756 -32.397 -26.623 1.00 56.72 95 ARG A CA 1
ATOM 729 C C . ARG A 1 95 ? 16.198 -32.267 -25.168 1.00 56.72 95 ARG A C 1
ATOM 731 O O . ARG A 1 95 ? 16.959 -33.106 -24.706 1.00 56.72 95 ARG A O 1
ATOM 738 N N . GLN A 1 96 ? 15.686 -31.283 -24.430 1.00 57.28 96 GLN A N 1
ATOM 739 C CA . GLN A 1 96 ? 16.094 -31.046 -23.044 1.00 57.28 96 GLN A CA 1
ATOM 740 C C . GLN A 1 96 ? 15.550 -32.110 -22.074 1.00 57.28 96 GLN A C 1
ATOM 742 O O . GLN A 1 96 ? 16.267 -32.533 -21.166 1.00 57.28 96 GLN A O 1
ATOM 747 N N . ASN A 1 97 ? 14.347 -32.637 -22.333 1.00 55.31 97 ASN A N 1
ATOM 748 C CA . ASN A 1 97 ? 13.776 -33.735 -21.542 1.00 55.31 97 ASN A CA 1
ATOM 749 C C . ASN A 1 97 ? 14.530 -35.062 -21.722 1.00 55.31 97 ASN A C 1
ATOM 751 O O . ASN A 1 97 ? 14.658 -35.823 -20.764 1.00 55.31 97 ASN A O 1
ATOM 755 N N . ALA A 1 98 ? 15.074 -35.331 -22.914 1.00 57.81 98 ALA A N 1
ATOM 756 C CA . ALA A 1 98 ? 15.834 -36.557 -23.163 1.00 57.81 98 ALA A CA 1
ATOM 757 C C . ALA A 1 98 ? 17.154 -36.600 -22.370 1.00 57.81 98 ALA A C 1
ATOM 759 O O . ALA A 1 98 ? 17.523 -37.655 -21.860 1.00 57.81 98 ALA A O 1
ATOM 760 N N . VAL A 1 99 ? 17.839 -35.458 -22.210 1.00 58.69 99 VAL A N 1
ATOM 761 C CA . VAL A 1 99 ? 19.097 -35.399 -21.440 1.00 58.69 99 VAL A CA 1
ATOM 762 C C . VAL A 1 99 ? 18.840 -35.487 -19.933 1.00 58.69 99 VAL A C 1
ATOM 764 O O . VAL A 1 99 ? 19.631 -36.089 -19.211 1.00 58.69 99 VAL A O 1
ATOM 767 N N . HIS A 1 100 ? 17.723 -34.931 -19.446 1.00 56.78 100 HIS A N 1
ATOM 768 C CA . HIS A 1 100 ? 17.409 -34.953 -18.015 1.00 56.78 100 HIS A CA 1
ATOM 769 C C . HIS A 1 100 ? 17.044 -36.361 -17.522 1.00 56.78 100 HIS A C 1
ATOM 771 O O . HIS A 1 100 ? 17.524 -36.780 -16.469 1.00 56.78 100 HIS A O 1
ATOM 777 N N . ASN A 1 101 ? 16.284 -37.133 -18.311 1.00 56.59 101 ASN A N 1
ATOM 778 C CA . ASN A 1 101 ? 15.953 -38.515 -17.948 1.00 56.59 101 ASN A CA 1
ATOM 779 C C . ASN A 1 101 ? 17.185 -39.430 -17.920 1.00 56.59 101 ASN A C 1
ATOM 781 O O . ASN A 1 101 ? 17.287 -40.287 -17.049 1.00 56.59 101 ASN A O 1
ATOM 785 N N . GLN A 1 102 ? 18.156 -39.216 -18.812 1.00 60.66 102 GLN A N 1
ATOM 786 C CA . GLN A 1 102 ? 19.354 -40.058 -18.878 1.00 60.66 102 GLN A CA 1
ATOM 787 C C . GLN A 1 102 ? 20.312 -39.842 -17.693 1.00 60.66 102 GLN A C 1
ATOM 789 O O . GLN A 1 102 ? 21.113 -40.720 -17.374 1.00 60.66 102 GLN A O 1
ATOM 794 N N . MET A 1 103 ? 20.226 -38.692 -17.014 1.00 57.72 103 MET A N 1
ATOM 795 C CA . MET A 1 103 ? 21.063 -38.394 -15.850 1.00 57.72 103 MET A CA 1
ATOM 796 C C . MET A 1 103 ? 20.488 -38.944 -14.535 1.00 57.72 103 MET A C 1
ATOM 798 O O . MET A 1 103 ? 21.250 -39.203 -13.605 1.00 57.72 103 MET A O 1
ATOM 802 N N . LEU A 1 104 ? 19.170 -39.166 -14.468 1.00 58.81 104 LEU A N 1
ATOM 803 C CA . LEU A 1 104 ? 18.495 -39.751 -13.303 1.00 58.81 104 LEU A CA 1
ATOM 804 C C . LEU A 1 104 ? 18.711 -41.269 -13.202 1.00 58.81 104 LEU A C 1
ATOM 806 O O . LEU A 1 104 ? 18.918 -41.770 -12.097 1.00 58.81 104 LEU A O 1
ATOM 810 N N . ASP A 1 105 ? 18.759 -41.985 -14.330 1.00 56.09 105 ASP A N 1
ATOM 811 C CA . ASP A 1 105 ? 19.021 -43.434 -14.341 1.00 56.09 105 ASP A CA 1
ATOM 812 C C . ASP A 1 105 ? 20.450 -43.781 -13.884 1.00 56.09 105 ASP A C 1
ATOM 814 O O . ASP A 1 105 ? 20.671 -44.797 -13.227 1.00 56.09 105 ASP A O 1
ATOM 818 N N . ASN A 1 106 ? 21.431 -42.912 -14.153 1.00 57.94 106 ASN A N 1
ATOM 819 C CA . ASN A 1 106 ? 22.835 -43.176 -13.823 1.00 57.94 106 ASN A CA 1
ATOM 820 C C . ASN A 1 106 ? 23.194 -42.900 -12.347 1.00 57.94 106 ASN A C 1
ATOM 822 O O . ASN A 1 106 ? 24.319 -43.166 -11.934 1.00 57.94 106 ASN A O 1
ATOM 826 N N . GLN A 1 107 ? 22.272 -42.341 -11.551 1.00 57.91 107 GLN A N 1
ATOM 827 C CA . GLN A 1 107 ? 22.474 -42.092 -10.114 1.00 57.91 107 GLN A CA 1
ATOM 828 C C . GLN A 1 107 ? 21.852 -43.188 -9.227 1.00 57.91 107 GLN A C 1
ATOM 830 O O . GLN A 1 107 ? 22.018 -43.162 -8.010 1.00 57.91 107 GLN A O 1
ATOM 835 N N . GLN A 1 108 ? 21.141 -44.154 -9.818 1.00 59.12 108 GLN A N 1
ATOM 836 C CA . GLN A 1 108 ? 20.444 -45.218 -9.087 1.00 59.12 108 GLN A CA 1
ATOM 837 C C . GLN A 1 108 ? 21.102 -46.601 -9.225 1.00 59.12 108 GLN A C 1
ATOM 839 O O . GLN A 1 108 ? 20.494 -47.604 -8.848 1.00 59.12 108 GLN A O 1
ATOM 844 N N . GLN A 1 109 ? 22.340 -46.657 -9.729 1.00 50.88 109 GLN A N 1
ATOM 845 C CA . GLN A 1 109 ? 23.136 -47.879 -9.854 1.00 50.88 109 GLN A CA 1
ATOM 846 C C . GLN A 1 109 ? 24.437 -47.784 -9.058 1.00 50.88 109 GLN A C 1
ATOM 848 O O . GLN A 1 109 ? 25.136 -46.755 -9.195 1.00 50.88 109 GLN A O 1
#

Sequence (109 aa):
GIMKKAFELSVLTGKQVLLLIVSETGLVYTFSTPKFEPIVTQQEGRNLIQACLNAPDEDGEEDDEEEQDEDHGDTQNGNPDLGSNSQTDLPHHLRQNAVHNQMLDNQQQ

InterPro domains:
  IPR002100 Transcription factor, MADS-box [PF00319] (1-31)
  IPR002100 Transcription factor, MADS-box [PS50066] (1-35)
  IPR002100 Transcription factor, MADS-box [SM00432] (1-34)
  IPR036879 Transcription factor, MADS-box superfamily [G3DSA:3.40.1810.10] (1-59)
  IPR036879 Transcription factor, MADS-box superfamily [SSF55455] (1-60)

pLDDT: mean 74.75, std 23.42, range [36.12, 98.62]

Secondary structure (DSSP, 8-state):
-HHHHHHHHHHHH----EEEEE-TT--EEEEE-TTTHHHHHSHHHHHHHHHHHTSPP----------------------------------HHHHHHHHHHHHHHTT--